Protein AF-T0D9B2-F1 (afdb_monomer_lite)

Foldseek 3Di:
DPPQFDFQFWWWFDDPNDIFIFTFHDDDVVQQWTWTQGPVVRDIDIGHVVGTHGDDDDQDLVNLVVQLVVCVVVVPVVSNVVSVVVSVVVVVPPDDPDDD

Radius of gyration: 18.11 Å; chains: 1; bounding box: 38×50×43 Å

Sequence (100 aa):
MDTQLKYGDWVSFLFQHRALLGFIVKSMPDKQSYVIFVPETGKHYTCPAVMAIPEEPILKKSDVQALIDLSLDLKDEDWFHELSSQYLGIQGTSTCDNTT

pLDDT: mean 84.01, std 15.32, range [39.09, 97.06]

Structure (mmCIF, N/CA/C/O backbone):
data_AF-T0D9B2-F1
#
_entry.id   AF-T0D9B2-F1
#
loop_
_atom_site.group_PDB
_atom_site.id
_atom_site.type_symbol
_atom_site.label_atom_id
_atom_site.label_alt_id
_atom_site.label_comp_id
_atom_site.label_asym_id
_atom_site.label_entity_id
_atom_site.label_seq_id
_atom_site.pdbx_PDB_ins_code
_atom_site.Cartn_x
_atom_site.Cartn_y
_atom_site.Cartn_z
_atom_site.occupancy
_atom_site.B_iso_or_equiv
_atom_site.auth_seq_id
_atom_site.auth_comp_id
_atom_site.auth_asym_id
_atom_site.auth_atom_id
_atom_site.pdbx_PDB_model_num
ATOM 1 N N . MET A 1 1 ? 20.780 11.971 -2.401 1.00 39.09 1 MET A N 1
ATOM 2 C CA . MET A 1 1 ? 20.624 10.724 -1.629 1.00 39.09 1 MET A CA 1
ATOM 3 C C . MET A 1 1 ? 19.503 9.961 -2.301 1.00 39.09 1 MET A C 1
ATOM 5 O O . MET A 1 1 ? 18.370 10.406 -2.204 1.00 39.09 1 MET A O 1
ATOM 9 N N . ASP A 1 2 ? 19.825 8.916 -3.061 1.00 51.19 2 ASP A N 1
ATOM 10 C CA . ASP A 1 2 ? 18.820 8.024 -3.645 1.00 51.19 2 ASP A CA 1
ATOM 11 C C . ASP A 1 2 ? 18.232 7.177 -2.519 1.00 51.19 2 ASP A C 1
ATOM 13 O O . ASP A 1 2 ? 18.829 6.192 -2.080 1.00 51.19 2 ASP A O 1
ATOM 17 N N . THR A 1 3 ? 17.103 7.614 -1.968 1.00 59.53 3 THR A N 1
ATOM 18 C CA . THR A 1 3 ? 16.398 6.842 -0.949 1.00 59.53 3 THR A CA 1
ATOM 19 C C . THR A 1 3 ? 15.809 5.616 -1.632 1.00 59.53 3 THR A C 1
ATOM 21 O O . THR A 1 3 ? 14.786 5.692 -2.307 1.00 59.53 3 THR A O 1
ATOM 24 N N . GLN A 1 4 ? 16.493 4.480 -1.508 1.00 80.00 4 GLN A N 1
ATOM 25 C CA . GLN A 1 4 ? 15.990 3.213 -2.013 1.00 80.00 4 GLN A CA 1
ATOM 26 C C . GLN A 1 4 ? 14.695 2.861 -1.273 1.00 80.00 4 GLN A C 1
ATOM 28 O O . GLN A 1 4 ? 14.707 2.684 -0.053 1.00 80.00 4 GLN A O 1
ATOM 33 N N . LEU A 1 5 ? 13.601 2.753 -2.026 1.00 88.44 5 LEU A N 1
ATOM 34 C CA . LEU A 1 5 ? 12.291 2.369 -1.507 1.00 88.44 5 LEU A CA 1
ATOM 35 C C . LEU A 1 5 ? 12.328 0.939 -0.946 1.00 88.44 5 LEU A C 1
ATOM 37 O O . LEU A 1 5 ? 13.017 0.059 -1.485 1.00 88.44 5 LEU A O 1
ATOM 41 N N . LYS A 1 6 ? 11.591 0.716 0.140 1.00 90.44 6 LYS A N 1
ATOM 42 C CA . LYS A 1 6 ? 11.593 -0.497 0.965 1.00 90.44 6 LYS A CA 1
ATOM 43 C C . LYS A 1 6 ? 10.237 -1.196 0.941 1.00 90.44 6 LYS A C 1
ATOM 45 O O . LYS A 1 6 ? 9.241 -0.674 0.460 1.00 90.44 6 LYS A O 1
ATOM 50 N N . TYR A 1 7 ? 10.215 -2.421 1.465 1.00 92.81 7 TYR A N 1
ATOM 51 C CA . TYR A 1 7 ? 8.969 -3.146 1.706 1.00 92.81 7 TYR A CA 1
ATOM 52 C C . TYR A 1 7 ? 8.036 -2.324 2.604 1.00 92.81 7 TYR A C 1
ATOM 54 O O . TYR A 1 7 ? 8.471 -1.839 3.646 1.00 92.81 7 TYR A O 1
ATOM 62 N N . GLY A 1 8 ? 6.767 -2.223 2.220 1.00 91.56 8 GLY A N 1
ATOM 63 C CA . GLY A 1 8 ? 5.743 -1.458 2.927 1.00 91.56 8 GLY A CA 1
ATOM 64 C C . GLY A 1 8 ? 5.639 0.006 2.500 1.00 91.56 8 GLY A C 1
ATOM 65 O O . GLY A 1 8 ? 4.614 0.618 2.784 1.00 91.56 8 GLY A O 1
ATOM 66 N N . ASP A 1 9 ? 6.627 0.549 1.781 1.00 93.31 9 ASP A N 1
ATOM 67 C CA . ASP A 1 9 ? 6.553 1.928 1.295 1.00 93.31 9 ASP A CA 1
ATOM 68 C C . ASP A 1 9 ? 5.419 2.060 0.278 1.00 93.31 9 ASP A C 1
ATOM 70 O O . ASP A 1 9 ? 5.292 1.248 -0.651 1.00 93.31 9 ASP A O 1
ATOM 74 N N . TRP A 1 10 ? 4.612 3.103 0.453 1.00 95.00 10 TRP A N 1
ATOM 75 C CA . TRP A 1 10 ? 3.585 3.479 -0.502 1.00 95.00 10 TRP A CA 1
ATOM 76 C C . TRP A 1 10 ? 4.191 4.231 -1.677 1.00 95.00 10 TRP A C 1
ATOM 78 O O . TRP A 1 10 ? 5.061 5.092 -1.525 1.00 95.00 10 TRP A O 1
ATOM 88 N N . VAL A 1 11 ? 3.738 3.863 -2.869 1.00 95.12 11 VAL A N 1
ATOM 89 C CA . VAL A 1 11 ? 4.236 4.388 -4.128 1.00 95.12 11 VAL A CA 1
ATOM 90 C C . VAL A 1 11 ? 3.112 4.537 -5.137 1.00 95.12 11 VAL A C 1
ATOM 92 O O . VAL A 1 11 ? 2.232 3.674 -5.251 1.00 95.12 11 VAL A O 1
ATOM 95 N N . SER A 1 12 ? 3.189 5.593 -5.935 1.00 95.19 12 SER A N 1
ATOM 96 C CA . SER A 1 12 ? 2.419 5.718 -7.159 1.00 95.19 12 SER A CA 1
ATOM 97 C C . SER A 1 12 ? 3.261 5.392 -8.385 1.00 95.19 12 SER A C 1
ATOM 99 O O . SER A 1 12 ? 4.488 5.530 -8.409 1.00 95.19 12 SER A O 1
ATOM 101 N N . PHE A 1 13 ? 2.594 4.883 -9.416 1.00 94.38 13 PHE A N 1
ATOM 102 C CA . PHE A 1 13 ? 3.206 4.591 -10.705 1.00 94.38 13 PHE A CA 1
ATOM 103 C C . PHE A 1 13 ? 2.161 4.638 -11.820 1.00 94.38 13 PHE A C 1
ATOM 105 O O . PHE A 1 13 ? 0.964 4.451 -11.595 1.00 94.38 13 PHE A O 1
ATOM 112 N N . LEU A 1 14 ? 2.615 4.874 -13.050 1.00 94.00 14 LEU A N 1
ATOM 113 C CA . LEU A 1 14 ? 1.754 4.866 -14.231 1.00 94.00 14 LEU A CA 1
ATOM 114 C C . LEU A 1 14 ? 1.683 3.466 -14.846 1.00 94.00 14 LEU A C 1
ATOM 116 O O . LEU A 1 14 ? 2.700 2.886 -15.226 1.00 94.00 14 LEU A O 1
ATOM 120 N N . PHE A 1 15 ? 0.468 2.957 -15.028 1.00 91.00 15 PHE A N 1
ATOM 121 C CA . PHE A 1 15 ? 0.192 1.721 -15.752 1.00 91.00 15 PHE A CA 1
ATOM 122 C C . PHE A 1 15 ? -0.959 1.937 -16.735 1.00 91.00 15 PHE A C 1
ATOM 124 O O . PHE A 1 15 ? -2.033 2.385 -16.346 1.00 91.00 15 PHE A O 1
ATOM 131 N N . GLN A 1 16 ? -0.743 1.634 -18.020 1.00 89.44 16 GLN A N 1
ATOM 132 C CA . GLN A 1 16 ? -1.756 1.800 -19.080 1.00 89.44 16 GLN A CA 1
ATOM 133 C C . GLN A 1 16 ? -2.457 3.175 -19.042 1.00 89.44 16 GLN A C 1
ATOM 135 O O . GLN A 1 16 ? -3.680 3.270 -19.121 1.00 89.44 16 GLN A O 1
ATOM 140 N N . HIS A 1 17 ? -1.668 4.244 -18.896 1.00 88.94 17 HIS A N 1
ATOM 141 C CA . HIS A 1 17 ? -2.136 5.637 -18.806 1.00 88.94 17 HIS A CA 1
ATOM 142 C C . HIS A 1 17 ? -2.995 5.977 -17.576 1.00 88.94 17 HIS A C 1
ATOM 144 O O . HIS A 1 17 ? -3.646 7.019 -17.557 1.00 88.94 17 HIS A O 1
ATOM 150 N N . ARG A 1 18 ? -2.987 5.140 -16.535 1.00 90.19 18 ARG A N 1
ATOM 151 C CA . ARG A 1 18 ? -3.610 5.434 -15.240 1.00 90.19 18 ARG A CA 1
ATOM 152 C C . ARG A 1 18 ? -2.554 5.462 -14.145 1.00 90.19 18 ARG A C 1
ATOM 154 O O . ARG A 1 18 ? -1.676 4.601 -14.123 1.00 90.19 18 ARG A O 1
ATOM 161 N N . ALA A 1 19 ? -2.639 6.445 -13.254 1.00 91.50 19 ALA A N 1
ATOM 162 C CA . ALA A 1 19 ? -1.868 6.441 -12.019 1.00 91.50 19 ALA A CA 1
ATOM 163 C C . ALA A 1 19 ? -2.506 5.437 -11.057 1.00 91.50 19 ALA A C 1
ATOM 165 O O . ALA A 1 19 ? -3.718 5.469 -10.847 1.00 91.50 19 ALA A O 1
ATOM 166 N N . LEU A 1 20 ? -1.699 4.529 -10.525 1.00 93.75 20 LEU A N 1
ATOM 167 C CA . LEU A 1 20 ? -2.102 3.557 -9.519 1.00 93.75 20 LEU A CA 1
ATOM 168 C C . LEU A 1 20 ? -1.291 3.805 -8.257 1.00 93.75 20 LEU A C 1
ATOM 170 O O . LEU A 1 20 ? -0.086 4.037 -8.344 1.00 93.75 20 LEU A O 1
ATOM 174 N N . LEU A 1 21 ? -1.953 3.704 -7.109 1.00 94.81 21 LEU A N 1
ATOM 175 C CA . LEU A 1 21 ? -1.336 3.778 -5.793 1.00 94.81 21 LEU A CA 1
ATOM 176 C C . LEU A 1 21 ? -1.301 2.380 -5.172 1.00 94.81 21 LEU A C 1
ATOM 178 O O . LEU A 1 21 ? -2.296 1.650 -5.178 1.00 94.81 21 LEU A O 1
ATOM 182 N N . GLY A 1 22 ? -0.156 1.999 -4.627 1.00 94.94 22 GLY A N 1
ATOM 183 C CA . GLY A 1 22 ? 0.012 0.727 -3.941 1.00 94.94 22 GLY A CA 1
ATOM 184 C C . GLY A 1 22 ? 1.211 0.748 -3.013 1.00 94.94 22 GLY A C 1
ATOM 185 O O . GLY A 1 22 ? 1.884 1.764 -2.893 1.00 94.94 22 GLY A O 1
ATOM 186 N N . PHE A 1 23 ? 1.498 -0.377 -2.369 1.00 95.69 23 PHE A N 1
ATOM 187 C CA . PHE A 1 23 ? 2.669 -0.505 -1.503 1.00 95.69 23 PHE A CA 1
ATOM 188 C C . PHE A 1 23 ? 3.595 -1.626 -1.967 1.00 95.69 23 PHE A C 1
ATOM 190 O O . PHE A 1 23 ? 3.166 -2.632 -2.547 1.00 95.69 23 PHE A O 1
ATOM 197 N N . ILE A 1 24 ? 4.894 -1.443 -1.739 1.00 95.88 24 ILE A N 1
ATOM 198 C CA . ILE A 1 24 ? 5.921 -2.393 -2.164 1.00 95.88 24 ILE A CA 1
ATOM 199 C C . ILE A 1 24 ? 5.833 -3.657 -1.312 1.00 95.88 24 ILE A C 1
ATOM 201 O O . ILE A 1 24 ? 5.997 -3.621 -0.097 1.00 95.88 24 ILE A O 1
ATOM 205 N N . VAL A 1 25 ? 5.663 -4.803 -1.968 1.00 97.00 25 VAL A N 1
ATOM 206 C CA . VAL A 1 25 ? 5.677 -6.125 -1.322 1.00 97.00 25 VAL A CA 1
ATOM 207 C C . VAL A 1 25 ? 6.942 -6.925 -1.626 1.00 97.00 25 VAL A C 1
ATOM 209 O O . VAL A 1 25 ? 7.207 -7.944 -0.993 1.00 97.00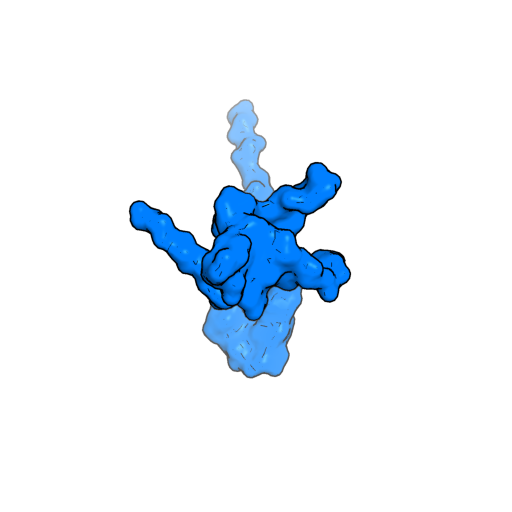 25 VAL A O 1
ATOM 212 N N . LYS A 1 26 ? 7.752 -6.494 -2.600 1.00 94.75 26 LYS A N 1
ATOM 213 C CA . LYS A 1 26 ? 9.051 -7.113 -2.895 1.00 94.75 26 LYS A CA 1
ATOM 214 C C . LYS A 1 26 ? 9.955 -6.166 -3.675 1.00 94.75 26 LYS A C 1
ATOM 216 O O . LYS A 1 26 ? 9.503 -5.521 -4.615 1.00 94.75 26 LYS A O 1
ATOM 221 N N . SER A 1 27 ? 11.244 -6.161 -3.349 1.00 92.75 27 SER A N 1
ATOM 222 C CA . SER A 1 27 ? 12.289 -5.529 -4.163 1.00 92.75 27 SER A CA 1
ATOM 223 C C . SER A 1 27 ? 13.023 -6.582 -4.996 1.00 92.75 27 SER A C 1
ATOM 225 O O . SER A 1 27 ? 13.342 -7.664 -4.498 1.00 92.75 27 SER A O 1
ATOM 227 N N . MET A 1 28 ? 13.259 -6.289 -6.274 1.00 91.31 28 MET A N 1
ATOM 228 C CA . MET A 1 28 ? 14.022 -7.116 -7.210 1.00 91.31 28 MET A CA 1
ATOM 229 C C . MET A 1 28 ? 15.236 -6.315 -7.705 1.00 91.31 28 MET A C 1
ATOM 231 O O . MET A 1 28 ? 15.188 -5.748 -8.800 1.00 91.31 28 MET A O 1
ATOM 235 N N . PRO A 1 29 ? 16.322 -6.245 -6.911 1.00 85.44 29 PRO A N 1
ATOM 236 C CA . PRO A 1 29 ? 17.474 -5.393 -7.208 1.00 85.44 29 PRO A CA 1
ATOM 237 C C . PRO A 1 29 ? 18.152 -5.757 -8.534 1.00 85.44 29 PRO A C 1
ATOM 239 O O . PRO A 1 29 ? 18.433 -4.861 -9.326 1.00 85.44 29 PRO A O 1
ATOM 242 N N . ASP A 1 30 ? 18.293 -7.051 -8.843 1.00 88.81 30 ASP A N 1
ATOM 243 C CA . ASP A 1 30 ? 18.890 -7.530 -10.105 1.00 88.81 30 ASP A CA 1
ATOM 244 C C . ASP A 1 30 ? 18.126 -7.059 -11.351 1.00 88.81 30 ASP A C 1
ATOM 246 O O . ASP A 1 30 ? 18.682 -6.956 -12.441 1.00 88.81 30 ASP A O 1
ATOM 250 N N . LYS A 1 31 ? 16.829 -6.776 -11.193 1.00 86.25 31 LYS A N 1
ATOM 251 C CA . LYS A 1 31 ? 15.928 -6.320 -12.257 1.00 86.25 31 LYS A CA 1
ATOM 252 C C . LYS A 1 31 ? 15.553 -4.846 -12.118 1.00 86.25 31 LYS A C 1
ATOM 254 O O . LYS A 1 31 ? 14.637 -4.413 -12.812 1.00 86.25 31 LYS A O 1
ATOM 259 N N . GLN A 1 32 ? 16.175 -4.119 -11.184 1.00 91.75 32 GLN A N 1
ATOM 260 C CA . GLN A 1 32 ? 15.874 -2.721 -10.855 1.00 91.75 32 GLN A CA 1
ATOM 261 C C . GLN A 1 32 ? 14.365 -2.430 -10.812 1.00 91.75 32 GLN A C 1
ATOM 263 O O . GLN A 1 32 ? 13.871 -1.492 -11.437 1.00 91.75 32 GLN A O 1
ATOM 268 N N . SER A 1 33 ? 13.604 -3.287 -10.132 1.00 94.19 33 SER A N 1
ATOM 269 C CA . SER A 1 33 ? 12.142 -3.213 -10.104 1.00 94.19 33 SER A CA 1
ATOM 270 C C . SER A 1 33 ? 11.568 -3.601 -8.750 1.00 94.19 33 SER A C 1
ATOM 272 O O . SER A 1 33 ? 12.194 -4.301 -7.952 1.00 94.19 33 SER A O 1
ATOM 274 N N . TYR A 1 34 ? 10.343 -3.153 -8.514 1.00 95.56 34 TYR A N 1
ATOM 275 C CA . TYR A 1 34 ? 9.540 -3.459 -7.345 1.00 95.56 34 TYR A CA 1
ATOM 276 C C . TYR A 1 34 ? 8.307 -4.260 -7.751 1.00 95.56 34 TYR A C 1
ATOM 278 O O . TYR A 1 34 ? 7.754 -4.077 -8.837 1.00 95.56 34 TYR A O 1
ATOM 286 N N . VAL A 1 35 ? 7.863 -5.146 -6.864 1.00 96.31 35 VAL A N 1
ATOM 287 C CA . VAL A 1 35 ? 6.517 -5.717 -6.910 1.00 96.31 35 VAL A CA 1
ATOM 288 C C . VAL A 1 35 ? 5.649 -4.894 -5.972 1.00 96.31 35 VAL A C 1
ATOM 290 O O . VAL A 1 35 ? 5.954 -4.791 -4.784 1.00 96.31 35 VAL A O 1
ATOM 293 N N . ILE A 1 36 ? 4.583 -4.321 -6.514 1.00 97.00 36 ILE A N 1
ATOM 294 C CA . ILE A 1 36 ? 3.665 -3.420 -5.822 1.00 97.00 36 ILE A CA 1
ATOM 295 C C . ILE A 1 36 ? 2.301 -4.098 -5.751 1.00 97.00 36 ILE A C 1
ATOM 297 O O . ILE A 1 36 ? 1.791 -4.561 -6.773 1.00 97.00 36 ILE A O 1
ATOM 301 N N . PHE A 1 37 ? 1.711 -4.163 -4.561 1.00 97.06 37 PHE A N 1
ATOM 302 C CA . PHE A 1 37 ? 0.314 -4.550 -4.391 1.00 97.06 37 PHE A CA 1
ATOM 303 C C . PHE A 1 37 ? -0.569 -3.303 -4.448 1.00 97.06 37 PHE A C 1
ATOM 305 O O . PHE A 1 37 ? -0.303 -2.328 -3.749 1.00 97.06 37 PHE A O 1
ATOM 312 N N . VAL A 1 38 ? -1.612 -3.334 -5.278 1.00 95.62 38 VAL A N 1
ATOM 313 C CA . VAL A 1 38 ? -2.568 -2.232 -5.455 1.00 95.62 38 VAL A CA 1
ATOM 314 C C . VAL A 1 38 ? -3.895 -2.624 -4.797 1.00 95.62 38 VAL A C 1
ATOM 316 O O . VAL A 1 38 ? -4.625 -3.439 -5.375 1.00 95.62 38 VAL A O 1
ATOM 319 N N . PRO A 1 39 ? -4.241 -2.053 -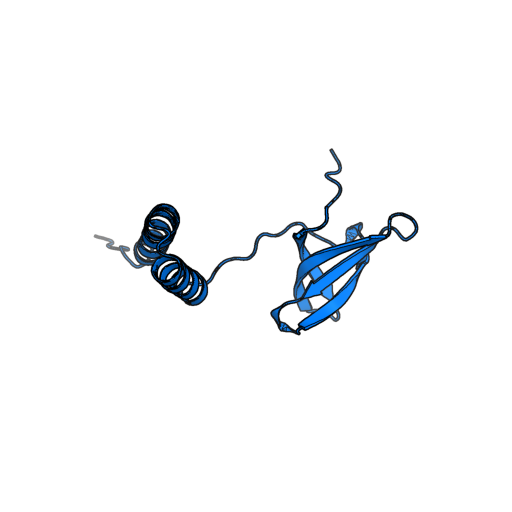3.626 1.00 90.31 39 PRO A N 1
ATOM 320 C CA . PRO A 1 39 ? -5.435 -2.437 -2.870 1.00 90.31 39 PRO A CA 1
ATOM 321 C C . PRO A 1 39 ? -6.737 -2.278 -3.650 1.00 90.31 39 PRO A C 1
ATOM 323 O O . PRO A 1 39 ? -7.584 -3.162 -3.596 1.00 90.31 39 PRO A O 1
ATOM 326 N N . GLU A 1 40 ? -6.862 -1.207 -4.442 1.00 87.50 40 GLU A N 1
ATOM 327 C CA . GLU A 1 40 ? -8.060 -0.922 -5.247 1.00 87.50 40 GLU A CA 1
ATOM 328 C C . GLU A 1 40 ? -8.419 -2.074 -6.199 1.00 87.50 40 GLU A C 1
ATOM 330 O O . GLU A 1 40 ? -9.589 -2.338 -6.464 1.00 87.50 40 GLU A O 1
ATOM 335 N N . THR A 1 41 ? -7.410 -2.786 -6.705 1.00 90.88 41 THR A N 1
ATOM 336 C CA . THR A 1 41 ? -7.604 -3.873 -7.675 1.00 90.88 41 THR A CA 1
ATOM 337 C C . THR A 1 41 ? -7.365 -5.260 -7.085 1.00 90.88 41 THR A C 1
ATOM 339 O O . THR A 1 41 ? -7.680 -6.255 -7.738 1.00 90.88 41 THR A O 1
ATOM 342 N N . GLY A 1 42 ? -6.768 -5.343 -5.891 1.00 93.31 42 GLY A N 1
ATOM 343 C CA . GLY A 1 42 ? -6.299 -6.588 -5.284 1.00 93.31 42 GLY A CA 1
ATOM 344 C C . GLY A 1 42 ? -5.188 -7.291 -6.077 1.00 93.31 42 GLY A C 1
ATOM 345 O O . GLY A 1 42 ? -4.997 -8.498 -5.922 1.00 93.31 42 GLY A O 1
ATOM 346 N N . LYS A 1 43 ? -4.481 -6.580 -6.969 1.00 96.06 43 LYS A N 1
ATOM 347 C CA . LYS A 1 43 ? -3.489 -7.160 -7.891 1.00 96.06 43 LYS A CA 1
ATOM 348 C C . LYS A 1 43 ? -2.066 -6.716 -7.584 1.00 96.06 43 LYS A C 1
ATOM 350 O O . LYS A 1 43 ? -1.824 -5.672 -6.985 1.00 96.06 43 LYS A O 1
ATOM 355 N N . HIS A 1 44 ? -1.127 -7.523 -8.071 1.00 96.69 44 HIS A N 1
ATOM 356 C CA . HIS A 1 44 ? 0.301 -7.240 -8.032 1.00 96.69 44 HIS A CA 1
ATOM 357 C C . HIS A 1 44 ? 0.792 -6.728 -9.384 1.00 96.69 44 HIS A C 1
ATOM 359 O O . HIS A 1 44 ? 0.447 -7.285 -10.428 1.00 96.69 44 HIS A O 1
ATOM 365 N N . TYR A 1 45 ? 1.655 -5.720 -9.348 1.00 96.06 45 TYR A N 1
ATOM 366 C CA . TYR A 1 45 ? 2.277 -5.115 -10.518 1.00 96.06 45 TYR A CA 1
ATOM 367 C C . TYR A 1 45 ? 3.789 -5.119 -10.356 1.00 96.06 45 TYR A C 1
ATOM 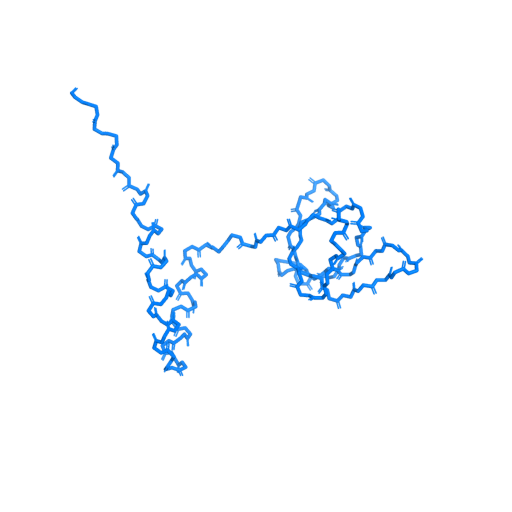369 O O . TYR A 1 45 ? 4.306 -4.866 -9.273 1.00 96.06 45 TYR A O 1
ATOM 377 N N . THR A 1 46 ? 4.505 -5.407 -11.441 1.00 95.56 46 THR A N 1
ATOM 378 C CA . THR A 1 46 ? 5.954 -5.194 -11.486 1.00 95.56 46 THR A CA 1
ATOM 379 C C . THR A 1 46 ? 6.212 -3.818 -12.079 1.00 95.56 46 THR A C 1
ATOM 381 O O . THR A 1 46 ? 5.822 -3.564 -13.217 1.00 95.56 46 THR A O 1
ATOM 384 N N . CYS A 1 47 ? 6.853 -2.943 -11.310 1.00 93.81 47 CYS A N 1
ATOM 385 C CA . CYS A 1 47 ? 7.157 -1.571 -11.696 1.00 93.81 47 CYS A CA 1
ATOM 386 C C . CYS A 1 47 ? 8.676 -1.346 -11.674 1.00 93.81 47 CYS A C 1
ATOM 388 O O . CYS A 1 47 ? 9.319 -1.702 -10.682 1.00 93.81 47 CYS A O 1
ATOM 390 N N . PRO A 1 48 ? 9.283 -0.783 -12.733 1.00 94.19 48 PRO A N 1
ATOM 391 C CA . PRO A 1 48 ? 10.674 -0.339 -12.690 1.00 94.19 48 PRO A CA 1
ATOM 392 C C . PRO A 1 48 ? 10.900 0.661 -11.552 1.00 94.19 48 PRO A C 1
ATOM 394 O O . PRO A 1 48 ? 10.076 1.545 -11.334 1.00 94.19 48 PRO A O 1
ATOM 397 N N . ALA A 1 49 ? 12.032 0.563 -10.856 1.00 91.56 49 ALA A N 1
ATOM 398 C CA . ALA A 1 49 ? 12.331 1.407 -9.698 1.00 91.56 49 ALA A CA 1
ATOM 399 C C . ALA A 1 49 ? 12.286 2.906 -10.032 1.00 91.56 49 ALA A C 1
ATOM 401 O O . ALA A 1 49 ? 11.799 3.698 -9.238 1.00 91.56 49 ALA A O 1
ATOM 402 N N . VAL A 1 50 ? 12.706 3.273 -11.245 1.00 90.75 50 VAL A N 1
ATOM 403 C CA . VAL A 1 50 ? 12.686 4.654 -11.759 1.00 90.75 50 VAL A CA 1
ATOM 404 C C . VAL A 1 50 ? 11.281 5.220 -11.997 1.00 90.75 50 VAL A C 1
ATOM 406 O O . VAL A 1 50 ? 11.136 6.422 -12.185 1.00 90.75 50 VAL A O 1
ATOM 409 N N . MET A 1 51 ? 10.254 4.366 -12.039 1.00 91.81 51 MET A N 1
ATOM 410 C CA . MET A 1 51 ? 8.856 4.759 -12.248 1.00 91.81 51 MET A CA 1
ATOM 411 C C . MET A 1 51 ? 8.032 4.740 -10.957 1.00 91.81 51 MET A C 1
ATOM 413 O O . MET A 1 51 ? 6.888 5.188 -10.977 1.00 91.81 51 MET A O 1
ATOM 417 N N . ALA A 1 52 ? 8.578 4.193 -9.868 1.00 91.88 52 ALA A N 1
ATOM 418 C CA . ALA A 1 52 ? 7.922 4.167 -8.571 1.00 91.88 52 ALA A CA 1
ATOM 419 C C . ALA A 1 52 ? 8.231 5.470 -7.831 1.00 91.88 52 ALA A C 1
ATOM 421 O O . ALA A 1 52 ? 9.385 5.758 -7.516 1.00 91.88 52 ALA A O 1
ATOM 422 N N . ILE A 1 53 ? 7.194 6.255 -7.565 1.00 93.19 53 ILE A N 1
ATOM 423 C CA . ILE A 1 53 ? 7.303 7.537 -6.878 1.00 93.19 53 ILE A CA 1
ATOM 424 C C . ILE A 1 53 ? 6.763 7.336 -5.462 1.00 93.19 53 ILE A C 1
ATOM 426 O O . ILE A 1 53 ? 5.616 6.913 -5.346 1.00 93.19 53 ILE A O 1
ATOM 430 N N . PRO A 1 54 ? 7.540 7.589 -4.393 1.00 91.75 54 PRO A N 1
ATOM 431 C CA . PRO A 1 54 ? 7.007 7.535 -3.037 1.00 91.75 54 PRO A CA 1
ATOM 432 C C . PRO A 1 54 ? 5.829 8.499 -2.890 1.00 91.75 54 PRO A C 1
ATOM 434 O O . PRO A 1 54 ? 5.954 9.689 -3.177 1.00 91.75 54 PRO A O 1
ATOM 437 N N . GLU A 1 55 ? 4.692 7.970 -2.455 1.00 90.62 55 GLU A N 1
ATOM 438 C CA . GLU A 1 55 ? 3.450 8.721 -2.292 1.00 90.62 55 GLU A CA 1
ATOM 439 C C . GLU A 1 55 ? 2.657 8.105 -1.149 1.00 90.62 55 GLU A C 1
ATOM 441 O O . GLU A 1 55 ? 2.363 6.915 -1.178 1.00 90.62 55 GLU A O 1
ATOM 446 N N . GLU A 1 56 ? 2.320 8.900 -0.138 1.00 85.12 56 GLU A N 1
ATOM 447 C CA . GLU A 1 56 ? 1.491 8.431 0.968 1.00 85.12 56 GLU A CA 1
ATOM 448 C C . GLU A 1 56 ? 0.012 8.387 0.558 1.00 85.12 56 GLU A C 1
ATOM 450 O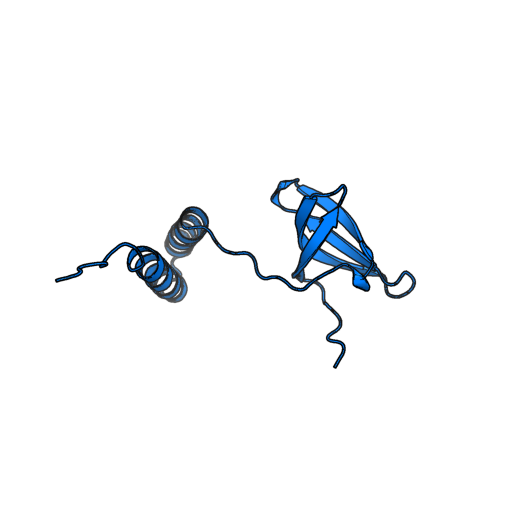 O . GLU A 1 56 ? -0.461 9.264 -0.172 1.00 85.12 56 GLU A O 1
ATOM 455 N N . PRO A 1 57 ? -0.754 7.387 1.026 1.00 80.19 57 PRO A N 1
ATOM 456 C CA . PRO A 1 57 ? -2.174 7.329 0.751 1.00 80.19 57 PRO A CA 1
ATOM 457 C C . PRO A 1 57 ? -2.887 8.484 1.448 1.00 80.19 57 PRO A C 1
ATOM 459 O O . PRO A 1 57 ? -2.813 8.651 2.664 1.00 80.19 57 PRO A O 1
ATOM 462 N N . ILE A 1 58 ? -3.647 9.250 0.671 1.00 79.94 58 ILE A N 1
ATOM 463 C CA . ILE A 1 58 ? -4.559 10.246 1.224 1.00 79.94 58 ILE A CA 1
ATOM 464 C C . ILE A 1 58 ? -5.771 9.497 1.776 1.00 79.94 58 ILE A C 1
ATOM 466 O O . ILE A 1 58 ? -6.628 9.036 1.017 1.00 79.94 58 ILE A O 1
ATOM 470 N N . LEU A 1 59 ? -5.837 9.367 3.101 1.00 78.38 59 LEU A N 1
ATOM 471 C CA . LEU A 1 59 ? -6.984 8.766 3.775 1.00 78.38 59 LEU A CA 1
ATOM 472 C C . LEU A 1 59 ? -8.224 9.637 3.564 1.00 78.38 59 LEU A C 1
ATOM 474 O O . LEU A 1 59 ? -8.227 10.839 3.846 1.00 78.38 59 LEU A O 1
ATOM 478 N N . LYS A 1 60 ? -9.306 9.031 3.076 1.00 81.50 60 LYS A N 1
ATOM 479 C CA . LYS A 1 60 ? -10.603 9.703 2.991 1.00 81.50 60 LYS A CA 1
ATOM 480 C C . LYS A 1 60 ? -11.246 9.737 4.369 1.00 81.50 60 LYS A C 1
ATOM 482 O O . LYS A 1 60 ? -10.958 8.924 5.243 1.00 81.50 60 LYS A O 1
ATOM 487 N N . LYS A 1 61 ? -12.230 10.622 4.529 1.00 79.56 61 LYS A N 1
ATOM 488 C CA . LYS A 1 61 ? -13.040 10.720 5.751 1.00 79.56 61 LYS A CA 1
ATOM 489 C C . LYS A 1 61 ? -13.641 9.372 6.181 1.00 79.56 61 LYS A C 1
ATOM 491 O O . LYS A 1 61 ? -13.678 9.081 7.370 1.00 79.56 61 LYS A O 1
ATOM 496 N N . SER A 1 62 ? -14.094 8.556 5.227 1.00 82.50 62 SER A N 1
ATOM 497 C CA . SER A 1 62 ? -14.603 7.203 5.489 1.00 82.50 62 SER A CA 1
ATOM 498 C C . SER A 1 62 ? -13.541 6.270 6.062 1.00 82.50 62 SER A C 1
ATOM 500 O O . SER A 1 62 ? -13.855 5.455 6.920 1.00 82.50 62 SER A O 1
ATOM 502 N N . ASP A 1 63 ? -12.299 6.405 5.602 1.00 83.00 63 ASP A N 1
ATOM 503 C CA . ASP A 1 63 ? -11.189 5.551 6.016 1.00 83.00 63 ASP A CA 1
ATOM 504 C C . ASP A 1 63 ? -10.781 5.913 7.447 1.00 83.00 63 ASP A C 1
ATOM 506 O O . ASP A 1 63 ? -10.648 5.035 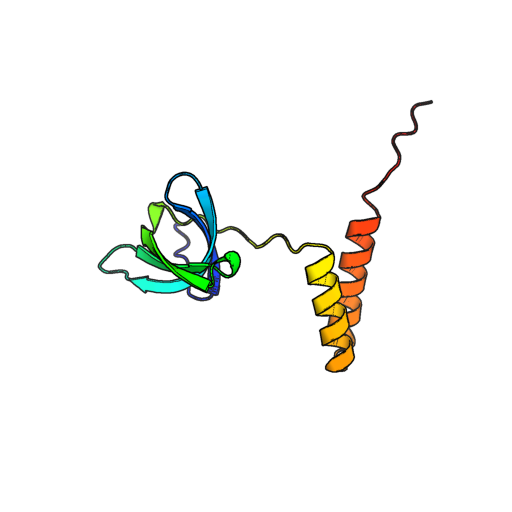8.291 1.00 83.00 63 ASP A O 1
ATOM 510 N N . VAL A 1 64 ? -10.702 7.214 7.753 1.00 84.81 64 VAL A N 1
ATOM 511 C CA . VAL A 1 64 ? -10.459 7.702 9.121 1.00 84.81 64 VAL A CA 1
ATOM 512 C C . VAL A 1 64 ? -11.592 7.286 10.062 1.00 84.81 64 VAL A C 1
ATOM 514 O O . VAL A 1 64 ? -11.319 6.834 11.167 1.00 84.81 64 VAL A O 1
ATOM 517 N N . GLN A 1 65 ? -12.856 7.367 9.627 1.00 87.25 65 GLN A N 1
ATOM 518 C CA . GLN A 1 65 ? -13.990 6.897 10.431 1.00 87.25 65 GLN A CA 1
ATOM 519 C C . GLN A 1 65 ? -13.888 5.399 10.741 1.00 87.25 65 GLN A C 1
ATOM 521 O O . GLN A 1 65 ? -14.048 5.008 11.890 1.00 87.25 65 GLN A O 1
ATOM 526 N N . ALA A 1 66 ? -13.581 4.570 9.741 1.00 88.50 66 ALA A N 1
ATOM 527 C CA . ALA A 1 66 ? -13.419 3.135 9.949 1.00 88.50 66 ALA A CA 1
ATOM 528 C C . ALA A 1 66 ? -12.266 2.818 10.918 1.00 88.50 66 ALA A C 1
ATOM 530 O O . ALA A 1 66 ? -12.364 1.880 11.705 1.00 88.50 66 ALA A O 1
ATOM 531 N N . LEU A 1 67 ? -11.187 3.608 10.887 1.00 88.12 67 LEU A N 1
ATOM 532 C CA . LEU A 1 67 ? -10.082 3.475 11.837 1.00 88.12 67 LEU A CA 1
ATOM 533 C C . LEU A 1 67 ? -10.496 3.884 13.259 1.00 88.12 67 LEU A C 1
ATOM 535 O O . LEU A 1 67 ? -10.127 3.193 14.200 1.00 88.12 67 LEU A O 1
ATOM 539 N N . ILE A 1 68 ? -11.297 4.944 13.420 1.00 88.69 68 ILE A N 1
ATOM 540 C CA . ILE A 1 68 ? -11.871 5.343 14.719 1.00 88.69 68 ILE A CA 1
ATOM 541 C C . ILE A 1 68 ? -12.723 4.210 15.299 1.00 88.69 68 ILE A C 1
ATOM 543 O O . ILE A 1 68 ? -12.554 3.851 16.465 1.00 88.69 68 ILE A O 1
ATOM 547 N N . ASP A 1 69 ? -13.610 3.635 14.485 1.00 89.69 69 ASP A N 1
ATOM 548 C CA . ASP A 1 69 ? -14.490 2.540 14.903 1.00 89.69 69 ASP A CA 1
ATOM 549 C C . ASP A 1 69 ? -13.659 1.313 15.330 1.00 89.69 69 ASP A C 1
ATOM 551 O O . ASP A 1 69 ? -13.907 0.722 16.381 1.00 89.69 69 ASP A O 1
ATOM 555 N N . LEU A 1 70 ? -12.598 0.989 14.579 1.00 89.94 70 LEU A N 1
ATOM 556 C CA . LEU A 1 70 ? -11.672 -0.093 14.919 1.00 89.94 70 LEU A CA 1
ATOM 557 C C . LEU A 1 70 ? -10.911 0.170 16.228 1.00 89.94 70 LEU A C 1
ATOM 559 O O . LEU A 1 70 ? -10.751 -0.743 17.037 1.00 89.94 70 LEU A O 1
ATOM 563 N N . SER A 1 71 ? -10.437 1.396 16.458 1.00 91.19 71 SER A N 1
ATOM 564 C CA . SER A 1 71 ? -9.756 1.765 17.705 1.00 91.19 71 SER A CA 1
ATOM 565 C C . SER A 1 71 ? -10.674 1.620 18.919 1.00 91.19 71 SER A C 1
ATOM 567 O O . SER A 1 71 ? -10.233 1.125 19.957 1.00 91.19 71 SER A O 1
ATOM 569 N N . LEU A 1 72 ? -11.959 1.972 18.786 1.00 89.62 72 LEU A N 1
ATOM 570 C CA . LEU A 1 72 ? -12.961 1.747 19.833 1.00 89.62 72 LEU A CA 1
ATOM 571 C C . LEU A 1 72 ? -13.170 0.254 20.114 1.00 89.62 72 LEU A C 1
ATOM 573 O O . LEU A 1 72 ? -13.173 -0.150 21.279 1.00 89.62 72 LEU A O 1
ATOM 577 N N . ASP A 1 73 ? -13.290 -0.568 19.068 1.00 93.25 73 ASP A N 1
ATOM 578 C CA . ASP A 1 73 ? -13.444 -2.023 19.199 1.00 93.25 73 ASP A CA 1
ATOM 579 C C . ASP A 1 73 ? -12.238 -2.671 19.900 1.00 93.25 73 ASP A C 1
ATOM 581 O O . ASP A 1 73 ? -12.392 -3.579 20.724 1.00 93.25 73 ASP A O 1
ATOM 585 N N . LEU A 1 74 ? -11.032 -2.176 19.611 1.00 92.94 74 LEU A N 1
ATOM 586 C CA . LEU A 1 74 ? -9.783 -2.627 20.227 1.00 92.94 74 LEU A CA 1
ATOM 587 C C . LEU A 1 74 ? -9.516 -2.008 21.609 1.00 92.94 74 LEU A C 1
ATOM 589 O O . LEU A 1 74 ? -8.591 -2.450 22.291 1.00 92.94 74 LEU A O 1
ATOM 593 N N . LYS A 1 75 ? -10.339 -1.045 22.047 1.00 92.38 75 LYS A N 1
ATOM 594 C CA . LYS A 1 75 ? -10.157 -0.251 23.277 1.00 92.38 75 LYS A CA 1
ATOM 595 C C . LYS A 1 75 ? -8.817 0.493 23.323 1.00 92.38 75 LYS A C 1
ATOM 597 O O . LYS A 1 75 ? -8.213 0.626 24.386 1.00 92.38 75 LYS A O 1
ATOM 602 N N . ASP A 1 76 ? -8.355 0.952 22.166 1.00 92.00 76 ASP A N 1
ATOM 603 C CA . ASP A 1 76 ? -7.137 1.742 22.021 1.00 92.00 76 ASP A CA 1
ATOM 604 C C . ASP A 1 76 ? -7.486 3.236 22.088 1.00 92.00 76 ASP A C 1
ATOM 606 O O . ASP A 1 76 ? -7.827 3.873 21.086 1.00 92.00 76 ASP A O 1
ATOM 610 N N . GLU A 1 77 ? -7.485 3.772 23.310 1.00 88.94 77 GLU A N 1
ATOM 611 C CA . GLU A 1 77 ? -7.896 5.153 23.588 1.00 88.94 77 GLU A CA 1
ATOM 612 C C . GLU A 1 77 ? -6.941 6.182 22.962 1.00 88.94 77 GLU A C 1
ATOM 614 O O . GLU A 1 77 ? -7.400 7.210 22.457 1.00 88.94 77 GLU A O 1
ATOM 619 N N . ASP A 1 78 ? -5.638 5.891 22.918 1.00 90.06 78 ASP A N 1
ATOM 620 C CA . ASP A 1 78 ? -4.627 6.786 22.345 1.00 90.06 78 ASP A CA 1
ATOM 621 C C . ASP A 1 78 ? -4.860 6.975 20.840 1.00 90.06 78 ASP A C 1
ATOM 623 O O . ASP A 1 78 ? -4.942 8.105 20.346 1.00 90.06 78 ASP A O 1
ATOM 627 N N . TRP A 1 79 ? -5.052 5.871 20.110 1.00 87.44 79 TRP A N 1
ATOM 628 C CA . TRP A 1 79 ? -5.355 5.933 18.681 1.00 87.44 79 TRP A CA 1
ATOM 629 C C . TRP A 1 79 ? -6.722 6.543 18.393 1.00 87.44 79 TRP A C 1
ATOM 631 O O . TRP A 1 79 ? -6.855 7.313 17.439 1.00 87.44 79 TRP A O 1
ATOM 641 N N . PHE A 1 80 ? -7.728 6.261 19.221 1.00 89.88 80 PHE A N 1
ATOM 642 C CA . PHE A 1 80 ? -9.039 6.890 19.087 1.00 89.88 80 PHE A CA 1
ATOM 643 C C . PHE A 1 80 ? -8.948 8.421 19.170 1.00 89.88 80 PHE A C 1
ATOM 645 O O . PHE A 1 80 ? -9.533 9.120 18.334 1.00 89.88 80 PHE A O 1
ATOM 652 N N . HIS A 1 81 ? -8.209 8.953 20.149 1.00 87.75 81 HIS A N 1
ATOM 653 C CA . HIS A 1 81 ? -8.044 10.395 20.327 1.00 87.75 81 HIS A CA 1
ATOM 654 C C . HIS A 1 81 ? -7.290 11.044 19.162 1.00 87.75 81 HIS A C 1
ATOM 656 O O . HIS A 1 81 ? -7.737 12.075 18.648 1.00 87.75 81 HIS A O 1
ATOM 662 N N . GLU A 1 82 ? -6.203 10.422 18.707 1.00 87.44 82 GLU A N 1
ATOM 663 C CA . GLU A 1 82 ? -5.409 10.899 17.571 1.00 87.44 82 GLU A CA 1
ATOM 664 C C . GLU A 1 82 ? -6.243 10.941 16.277 1.00 87.44 82 GLU A C 1
ATOM 666 O O . GLU A 1 82 ? -6.350 11.981 15.620 1.00 87.44 82 GLU A O 1
ATOM 671 N N . LEU A 1 83 ? -6.927 9.842 15.942 1.00 86.81 83 LEU A N 1
ATOM 672 C CA . LEU A 1 83 ? -7.744 9.743 14.728 1.00 86.81 83 LEU A CA 1
ATOM 673 C C . LEU A 1 83 ? -8.961 10.677 14.766 1.00 86.81 83 LEU A C 1
ATOM 675 O O . LEU A 1 83 ? -9.303 11.295 13.754 1.00 86.81 83 LEU A O 1
ATOM 679 N N . SER A 1 84 ? -9.591 10.837 15.933 1.00 85.56 84 SER A N 1
ATOM 680 C CA . SER A 1 84 ? -10.714 11.768 16.116 1.00 85.56 84 SER A CA 1
ATOM 681 C C . SER A 1 84 ? -10.287 13.228 15.940 1.00 85.56 84 SER A C 1
ATOM 683 O O . SER A 1 84 ? -11.016 14.016 15.334 1.00 85.56 84 SER A O 1
ATOM 685 N N . SER A 1 85 ? -9.092 13.592 16.419 1.00 83.44 85 SER A N 1
ATOM 686 C CA . SER A 1 85 ? -8.507 14.924 16.217 1.00 83.44 85 SER A CA 1
ATOM 687 C C . SER A 1 85 ? -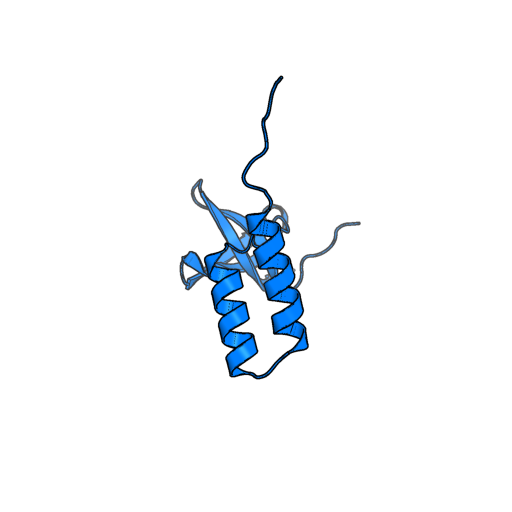8.291 15.219 14.728 1.00 83.44 85 SER A C 1
ATOM 689 O O . SER A 1 85 ? -8.735 16.254 14.218 1.00 83.44 85 SER A O 1
ATOM 691 N N . GLN A 1 86 ? -7.709 14.267 13.991 1.00 79.44 86 GLN A N 1
ATOM 692 C CA . GLN A 1 86 ? -7.514 14.389 12.543 1.00 79.44 86 GLN A CA 1
ATOM 693 C C . GLN A 1 86 ? -8.850 14.475 11.786 1.00 79.44 86 GLN A C 1
ATOM 695 O O . GLN A 1 86 ? -9.007 15.300 10.884 1.00 79.44 86 GLN A O 1
ATOM 700 N N . TYR A 1 87 ? -9.854 13.694 12.193 1.00 76.69 87 TYR A N 1
ATOM 701 C CA . TYR A 1 87 ? -11.198 13.735 11.613 1.00 76.69 87 TYR A CA 1
ATOM 702 C C . TYR A 1 87 ? -11.881 15.103 11.774 1.00 76.69 87 TYR A C 1
ATOM 704 O O . TYR A 1 87 ? -12.531 15.586 10.843 1.00 76.69 87 TYR A O 1
ATOM 712 N N . LEU A 1 88 ? -11.722 15.751 12.933 1.00 74.25 88 LEU A N 1
ATOM 713 C CA . LEU A 1 88 ? -12.241 17.100 13.190 1.00 74.25 88 LEU A CA 1
ATOM 714 C C . LEU A 1 88 ? -11.493 18.168 12.381 1.00 74.25 88 LEU A C 1
ATOM 716 O O . LEU A 1 88 ? -12.130 19.068 11.831 1.00 74.25 88 LEU A O 1
ATOM 720 N N . GLY A 1 89 ? -10.171 18.039 12.230 1.00 64.31 89 GLY A N 1
ATOM 721 C CA . GLY A 1 89 ? -9.369 18.909 11.362 1.00 64.31 89 GLY A CA 1
ATOM 722 C C . GLY A 1 89 ? -9.817 18.873 9.895 1.00 64.31 89 GLY A C 1
ATOM 723 O O . GLY A 1 89 ? -9.866 19.909 9.235 1.00 64.31 89 GLY A O 1
ATOM 724 N N . ILE A 1 90 ? -10.253 17.706 9.408 1.00 59.50 90 ILE A N 1
ATOM 725 C CA . ILE A 1 90 ? -10.842 17.543 8.067 1.00 59.50 90 ILE A CA 1
ATOM 726 C C . ILE A 1 90 ? -12.220 18.232 7.958 1.00 59.50 90 ILE A C 1
ATOM 728 O O . ILE A 1 90 ? -12.597 18.662 6.869 1.00 59.50 90 ILE A O 1
ATOM 732 N N . GLN A 1 91 ? -12.980 18.384 9.053 1.00 53.66 91 GLN A N 1
ATOM 733 C CA . GLN A 1 91 ? -14.250 19.134 9.040 1.00 53.66 91 GLN A CA 1
ATOM 734 C C . GLN A 1 91 ? -14.053 20.657 9.040 1.00 53.66 91 GLN A C 1
ATOM 736 O O . GLN A 1 91 ? -14.865 21.377 8.462 1.00 53.66 91 GLN A O 1
ATOM 741 N N . GLY A 1 92 ? -12.971 21.149 9.651 1.00 48.81 92 GLY A N 1
ATOM 742 C CA . GLY A 1 92 ? -12.684 22.581 9.799 1.00 48.81 92 GLY A CA 1
ATOM 743 C C . GLY A 1 92 ? -12.245 23.311 8.523 1.00 48.81 92 GLY A C 1
ATOM 744 O O . GLY A 1 92 ? -12.127 24.531 8.543 1.00 48.81 92 GLY A O 1
ATOM 745 N N . THR A 1 93 ? -12.017 22.612 7.407 1.00 48.34 93 THR A N 1
ATOM 746 C CA . THR A 1 93 ? -11.649 23.236 6.119 1.00 48.34 93 THR A CA 1
ATOM 747 C C . THR A 1 93 ? -12.851 23.604 5.247 1.00 48.34 93 THR A C 1
ATOM 749 O O . THR A 1 93 ? -12.680 24.121 4.144 1.00 48.34 93 THR A O 1
ATOM 752 N N . SER A 1 94 ? -14.078 23.402 5.734 1.00 50.09 94 SER A N 1
ATOM 753 C CA . SER A 1 94 ? -15.279 23.927 5.084 1.00 50.09 94 SER A CA 1
ATOM 754 C C . SER A 1 94 ? -15.713 25.253 5.718 1.00 50.09 94 SER A C 1
ATOM 756 O O . SER A 1 94 ? -16.265 25.280 6.813 1.00 50.09 94 SER A O 1
ATOM 758 N N . THR A 1 95 ? -15.525 26.321 4.933 1.00 45.16 95 THR A N 1
ATOM 759 C CA . THR A 1 95 ? -16.077 27.693 5.007 1.00 45.16 95 THR A CA 1
ATOM 760 C C . THR A 1 95 ? -15.423 28.707 5.951 1.00 45.16 95 THR A C 1
ATOM 762 O O . THR A 1 95 ? -15.440 28.521 7.159 1.00 45.16 95 THR A O 1
ATOM 765 N N . CYS A 1 96 ? -14.922 29.811 5.363 1.00 42.41 96 CYS A N 1
ATOM 766 C CA . CYS A 1 96 ? -15.225 31.216 5.707 1.00 42.41 96 CYS A CA 1
ATOM 767 C C . CYS A 1 96 ? -14.660 32.179 4.624 1.00 42.41 96 CYS A C 1
ATOM 769 O O . CYS A 1 96 ? -13.784 32.988 4.919 1.00 42.41 96 CYS A O 1
ATOM 771 N N . ASP A 1 97 ? -15.159 32.141 3.381 1.00 45.62 97 ASP A N 1
ATOM 772 C CA . ASP A 1 97 ? -15.092 33.337 2.521 1.00 45.62 97 ASP A CA 1
ATOM 773 C C . ASP A 1 97 ? -16.226 34.273 2.955 1.00 45.62 97 ASP A C 1
ATOM 775 O O . ASP A 1 97 ? -17.332 34.228 2.425 1.00 45.62 97 ASP A O 1
ATOM 779 N N . ASN A 1 98 ? -15.961 35.097 3.968 1.00 46.25 98 ASN A N 1
ATOM 780 C CA . ASN A 1 98 ? -16.757 36.290 4.240 1.00 46.25 98 ASN A CA 1
ATOM 781 C C . ASN A 1 98 ? -15.969 37.486 3.712 1.00 46.25 98 ASN A C 1
ATOM 783 O O . ASN A 1 98 ? -15.106 38.028 4.404 1.00 46.25 98 ASN A O 1
ATOM 787 N N . THR A 1 99 ? -16.247 37.879 2.470 1.00 45.88 99 THR A N 1
ATOM 788 C CA . THR A 1 99 ? -15.875 39.207 1.984 1.00 45.88 99 THR A CA 1
ATOM 789 C C . THR A 1 99 ? -16.979 40.185 2.382 1.00 45.88 99 THR A C 1
ATOM 791 O O . THR A 1 99 ? -18.130 40.012 1.995 1.00 45.88 99 THR A O 1
ATOM 794 N N . THR A 1 100 ? -16.561 41.121 3.234 1.00 48.47 100 THR A N 1
ATOM 795 C CA . THR A 1 100 ? -17.044 42.474 3.558 1.00 48.47 100 THR A CA 1
ATOM 796 C C . THR A 1 100 ? -18.331 42.982 2.912 1.00 48.47 100 THR A C 1
ATOM 798 O O . THR A 1 100 ? -18.400 43.032 1.665 1.00 48.47 100 THR A O 1
#

Secondary structure (DSSP, 8-state):
------TT-EEEEEETTEEEEEEEEEEEGGGTEEEEEETTTTEEEEEEGGG-EE------HHHHHHHHHHHHHHT-HHHHHHHHHHHHHHHTTS------

InterPro domains:
  IPR014957 IDEAL domain [PF08858] (60-87)
  IPR014957 IDEAL domain [SM00914] (52-87)

Organism: Alicyclobacillus acidoterrestris (strain ATCC 49025 / DSM 3922 / CIP 106132 / NCIMB 13137 / GD3B) (NCBI:txid1356854)